Protein AF-A0A2T1CH38-F1 (afdb_monomer)

Sequence (175 aa):
LPRSLRPYRHGDPTRLIHWRTSARYGELRVRELEIAAGGQEIIIALDSAALWQAEEFERAVTVAASLYFYASKRLLNVKLWTAGTGLVSGNRVVLETLAAVNAGEEAIDSRSKLSIIWLTQNSASLSTLSQGSRWVLWPSATAKTDEKILVKHDLPGLEIRSDRPLELQLQASVS

Foldseek 3Di:
DPDFKDFDDPPDDPVQWPVVVCVVVVGTIGGDDPPVPPFQEEEAEEAQQADDDPVLSVVLLVVSLVVQVVCVVVVGNYWYAYQQPGTDDDNVVSVVCSVPGHHNDHGPDDDDLGAYAYEDQDPVCLVVHHPNHEYEYEDDPPPDPPPPDDPPSPHFYFYDDPVDDPVVRVPDDTD

Mean predicted aligned error: 11.53 Å

pLDDT: mean 84.92, std 15.41, range [39.62, 98.38]

Secondary structure (DSSP, 8-state):
--TTEEE--TT--GGGB-HHHHHHHTS-EEE-----TTPPPEEEEE-TTS---HHHHHHHHHHHHHHHHHHHHTT--EEEEETTTEEE-SHHHHHHHHHH--TT---SS---SS-EEEEES-GGGGGGPPTT-EEEE---TTS-TTS-S----SS-EEEPPTTS-HHHHHTSPP-

Nearest PDB structures (foldseek):
  8evv-assembly1_C  TM=5.674E-01  e=1.558E-01  Pseudomonas aeruginosa PAO1
  8evv-assembly2_B  TM=5.073E-01  e=1.285E-01  Pseudomonas aeruginosa PAO1
  8evv-assembly1_A  TM=4.666E-01  e=9.320E-02  Pseudomonas aeruginosa PAO1
  8evx-assembly1_B  TM=6.491E-01  e=4.351E-01  Pseudomonas aeruginosa PAO1
  6bxf-assembly1_A  TM=5.085E-01  e=3.365E-01  Homo sapiens

Solvent-accessible surface area (backbone atoms only — not comparable to full-atom values): 10510 Å² total; per-residue (Å²): 125,78,95,41,70,42,76,63,51,95,88,61,65,71,91,38,49,39,61,77,58,14,70,73,69,77,46,62,26,25,54,53,77,80,67,85,82,78,61,76,66,42,34,41,31,44,51,24,44,41,74,61,58,70,72,59,45,54,49,49,52,52,49,48,52,51,53,49,54,50,36,48,76,67,73,44,50,52,34,42,31,34,20,71,73,33,81,44,62,55,76,66,58,46,51,55,48,67,72,68,64,53,69,53,30,67,62,77,60,85,79,74,89,54,46,31,41,38,38,35,54,52,74,76,59,64,81,71,60,39,81,85,21,32,40,38,37,42,76,55,93,81,63,65,84,82,76,66,86,78,72,81,61,93,49,46,44,45,78,57,57,90,92,50,68,67,69,66,59,72,70,49,85,69,100

Structure (mmCIF, N/CA/C/O backbone):
data_AF-A0A2T1CH38-F1
#
_entry.id   AF-A0A2T1CH38-F1
#
loop_
_atom_site.group_PDB
_atom_site.id
_atom_site.type_symbol
_atom_site.label_atom_id
_atom_site.label_alt_id
_atom_site.label_comp_id
_atom_site.label_asym_id
_atom_site.label_entity_id
_atom_site.label_seq_id
_atom_site.pdbx_PDB_ins_code
_atom_site.Cartn_x
_atom_site.Cartn_y
_atom_site.Cartn_z
_atom_site.occupancy
_atom_site.B_iso_or_equiv
_atom_site.auth_seq_id
_atom_site.auth_comp_id
_atom_site.auth_asym_id
_atom_site.auth_atom_id
_atom_site.pdbx_PDB_model_num
ATOM 1 N N . LEU A 1 1 ? -18.760 14.293 28.886 1.00 50.62 1 LEU A N 1
ATOM 2 C CA . LEU A 1 1 ? -18.863 12.830 29.116 1.00 50.62 1 LEU A CA 1
ATOM 3 C C . LEU A 1 1 ? -17.680 12.160 28.421 1.00 50.62 1 LEU A C 1
ATOM 5 O O . LEU A 1 1 ? -17.328 12.651 27.354 1.00 50.62 1 LEU A O 1
ATOM 9 N N . PRO A 1 2 ? -17.038 11.120 28.991 1.00 52.25 2 PRO A N 1
ATOM 10 C CA . PRO A 1 2 ? -16.024 10.359 28.260 1.00 52.25 2 PRO A CA 1
ATOM 11 C C . PRO A 1 2 ? -16.659 9.801 26.979 1.00 52.25 2 PRO A C 1
ATOM 13 O O . PRO A 1 2 ? -17.812 9.371 26.996 1.00 52.25 2 PRO A O 1
ATOM 16 N N . ARG A 1 3 ? -15.931 9.913 25.870 1.00 64.81 3 ARG A N 1
ATOM 17 C CA . ARG A 1 3 ? -16.454 10.031 24.499 1.00 64.81 3 ARG A CA 1
ATOM 18 C C . ARG A 1 3 ? -17.063 8.748 23.892 1.00 64.81 3 ARG A C 1
ATOM 20 O O . ARG A 1 3 ? -17.411 8.772 22.723 1.00 64.81 3 ARG A O 1
ATOM 27 N N . SER A 1 4 ? -17.255 7.674 24.668 1.00 76.56 4 SER A N 1
ATOM 28 C CA . SER A 1 4 ? -17.697 6.362 24.154 1.00 76.56 4 SER A CA 1
ATOM 29 C C . SER A 1 4 ? -18.518 5.513 25.155 1.00 76.56 4 SER A C 1
ATOM 31 O O . SER A 1 4 ? -18.234 4.341 25.399 1.00 76.56 4 SER A O 1
ATOM 33 N N . LEU A 1 5 ? -19.544 6.083 25.801 1.00 88.50 5 LEU A N 1
ATOM 34 C CA . LEU A 1 5 ? -20.469 5.308 26.650 1.00 88.50 5 LEU A CA 1
ATOM 35 C C . LEU A 1 5 ? -21.833 5.146 25.980 1.00 88.50 5 LEU A C 1
ATOM 37 O O . LEU A 1 5 ? -22.522 6.139 25.746 1.00 88.50 5 LEU A O 1
ATOM 41 N N . ARG A 1 6 ? -22.268 3.898 25.779 1.00 90.50 6 ARG A N 1
ATOM 42 C CA . ARG A 1 6 ? -23.605 3.574 25.256 1.00 90.50 6 ARG A CA 1
ATOM 43 C C . ARG A 1 6 ? -24.445 2.765 26.254 1.00 90.50 6 ARG A C 1
ATOM 45 O O . ARG A 1 6 ? -23.873 2.162 27.168 1.00 90.50 6 ARG A O 1
ATOM 52 N N . PRO A 1 7 ? -25.785 2.741 26.121 1.00 92.75 7 PRO A N 1
ATOM 53 C CA . PRO A 1 7 ? -26.632 1.816 26.874 1.00 92.75 7 PRO A CA 1
ATOM 54 C C . PRO A 1 7 ? -26.214 0.357 26.653 1.00 92.75 7 PRO A C 1
ATOM 56 O O . PRO A 1 7 ? -25.856 -0.029 25.534 1.00 92.75 7 PRO A O 1
ATOM 59 N N . TYR A 1 8 ? -26.252 -0.432 27.725 1.00 93.31 8 TYR A N 1
ATOM 60 C CA . TYR A 1 8 ? -26.062 -1.880 27.689 1.00 93.31 8 TYR A CA 1
ATOM 61 C C . TYR A 1 8 ? -27.139 -2.542 26.826 1.00 93.31 8 TYR A C 1
ATOM 63 O O . TYR A 1 8 ? -28.319 -2.204 26.910 1.00 93.31 8 TYR A O 1
ATOM 71 N N . ARG A 1 9 ? -26.727 -3.514 26.019 1.00 93.88 9 ARG A N 1
ATOM 72 C CA . ARG A 1 9 ? -27.590 -4.415 25.259 1.00 93.88 9 ARG A CA 1
ATOM 73 C C . ARG A 1 9 ? -27.364 -5.832 25.760 1.00 93.88 9 ARG A C 1
ATOM 75 O O . ARG A 1 9 ? -26.256 -6.191 26.156 1.00 93.88 9 ARG A O 1
ATOM 82 N N . HIS A 1 10 ? -28.412 -6.644 25.727 1.00 89.38 10 HIS A N 1
ATOM 83 C CA . HIS A 1 10 ? -28.291 -8.050 26.088 1.00 89.38 10 HIS A CA 1
ATOM 84 C C . HIS A 1 10 ? -27.224 -8.728 25.208 1.00 89.38 10 HIS A C 1
ATOM 86 O O . HIS A 1 10 ? -27.265 -8.597 23.986 1.00 89.38 10 HIS A O 1
ATOM 92 N N . GLY A 1 11 ? -26.252 -9.394 25.836 1.00 90.81 11 GLY A N 1
ATOM 93 C CA . GLY A 1 11 ? -25.080 -9.974 25.163 1.00 90.81 11 GLY A CA 1
ATOM 94 C C . GLY A 1 11 ? -23.805 -9.125 25.235 1.00 90.81 11 GLY A C 1
ATOM 95 O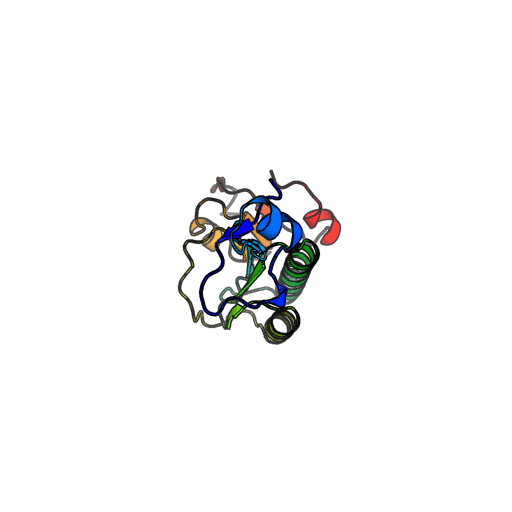 O . GLY A 1 11 ? -22.728 -9.625 24.912 1.00 90.81 11 GLY A O 1
ATOM 96 N N . ASP A 1 12 ? -23.880 -7.879 25.714 1.00 90.06 12 ASP A N 1
ATOM 97 C CA . ASP A 1 12 ? -22.677 -7.078 25.928 1.00 90.06 12 ASP A CA 1
ATOM 98 C C . ASP A 1 12 ? -21.793 -7.681 27.032 1.00 90.06 12 ASP A C 1
ATOM 100 O O . ASP A 1 12 ? -22.294 -8.107 28.082 1.00 90.06 12 ASP A O 1
ATOM 104 N N . PRO A 1 13 ? -20.461 -7.673 26.851 1.00 87.69 13 PRO A N 1
ATOM 105 C CA . PRO A 1 13 ? -19.544 -8.224 27.832 1.00 87.69 13 PRO A CA 1
ATOM 106 C C . PRO A 1 13 ? -19.548 -7.366 29.103 1.00 87.69 13 PRO A C 1
ATOM 108 O O . PRO A 1 13 ? -19.182 -6.188 29.092 1.00 87.69 13 PRO A O 1
ATOM 111 N N . THR A 1 14 ? -19.897 -7.981 30.232 1.00 91.25 14 THR A N 1
ATOM 112 C CA . THR A 1 14 ? -20.027 -7.309 31.538 1.00 91.25 14 THR A CA 1
ATOM 113 C C . THR A 1 14 ? -18.738 -6.625 31.999 1.00 91.25 14 THR A C 1
ATOM 115 O O . THR A 1 14 ? -18.794 -5.591 32.662 1.00 91.25 14 THR A O 1
ATOM 118 N N . ARG A 1 15 ? -17.567 -7.124 31.573 1.00 90.94 15 ARG A N 1
ATOM 119 C CA . ARG A 1 15 ? -16.252 -6.502 31.835 1.00 90.94 15 ARG A CA 1
ATOM 120 C C . ARG A 1 15 ? -16.114 -5.075 31.292 1.00 90.94 15 ARG A C 1
ATOM 122 O O . ARG A 1 15 ? -15.237 -4.342 31.732 1.00 90.94 15 ARG A O 1
ATOM 129 N N . LEU A 1 16 ? -16.938 -4.695 30.314 1.00 90.94 16 LEU A N 1
ATOM 130 C CA . LEU A 1 16 ? -16.928 -3.360 29.716 1.00 90.94 16 LEU A CA 1
ATOM 131 C C . LEU A 1 16 ? -17.928 -2.403 30.390 1.00 90.94 16 LEU A C 1
ATOM 133 O O . LEU A 1 16 ? -18.004 -1.237 30.000 1.00 90.94 16 LEU A O 1
ATOM 137 N N . ILE A 1 17 ? -18.679 -2.845 31.407 1.00 93.25 17 ILE A N 1
ATOM 138 C CA . ILE A 1 17 ? -19.622 -1.990 32.137 1.00 93.25 17 ILE A CA 1
ATOM 139 C C . ILE A 1 17 ? -18.861 -0.914 32.919 1.00 93.25 17 ILE A C 1
ATOM 141 O O . ILE A 1 17 ? -17.980 -1.184 33.736 1.00 93.25 17 ILE A O 1
ATOM 145 N N . HIS A 1 18 ? -19.239 0.345 32.703 1.00 92.50 18 HIS A N 1
ATOM 146 C CA . HIS A 1 18 ? -18.720 1.477 33.456 1.00 92.50 18 HIS A CA 1
ATOM 147 C C . HIS A 1 18 ? -19.557 1.697 34.724 1.00 92.50 18 HIS A C 1
ATOM 149 O O . HIS A 1 18 ? -20.491 2.508 34.737 1.00 92.50 18 HIS A O 1
ATOM 155 N N . TRP A 1 19 ? -19.206 1.005 35.812 1.00 94.12 19 TRP A N 1
ATOM 156 C CA . TRP A 1 19 ? -19.983 0.992 37.062 1.00 94.12 19 TRP A CA 1
ATOM 157 C C . TRP A 1 19 ? -20.305 2.381 37.615 1.00 94.12 19 TRP A C 1
ATOM 159 O O . TRP A 1 19 ? -21.461 2.673 37.898 1.00 94.12 19 TRP A O 1
ATOM 169 N N . ARG A 1 20 ? -19.324 3.292 37.666 1.00 91.56 20 ARG A N 1
ATOM 170 C CA . ARG A 1 20 ? -19.531 4.659 38.186 1.00 91.56 20 ARG A CA 1
ATOM 171 C C . ARG A 1 20 ? -20.574 5.460 37.399 1.00 91.56 20 ARG A C 1
ATOM 173 O O . ARG A 1 20 ? -21.303 6.255 37.978 1.00 91.56 20 ARG A O 1
ATOM 180 N N . THR A 1 21 ? -20.639 5.263 36.083 1.00 90.19 21 THR A N 1
ATOM 181 C CA . THR A 1 21 ? -21.606 5.981 35.235 1.00 90.19 21 THR A CA 1
ATOM 182 C C . THR A 1 21 ? -22.965 5.310 35.330 1.00 90.19 21 THR A C 1
ATOM 184 O O . THR A 1 21 ? -23.973 5.996 35.437 1.00 90.19 21 THR A O 1
ATOM 187 N N . SER A 1 22 ? -22.976 3.978 35.373 1.00 93.69 22 SER A N 1
ATOM 188 C CA . SER A 1 22 ? -24.204 3.204 35.526 1.00 93.69 22 SER A CA 1
ATOM 189 C C . SER A 1 22 ? -24.918 3.532 36.838 1.00 93.69 22 SER A C 1
ATOM 191 O O . SER A 1 22 ? -26.112 3.802 36.836 1.00 93.6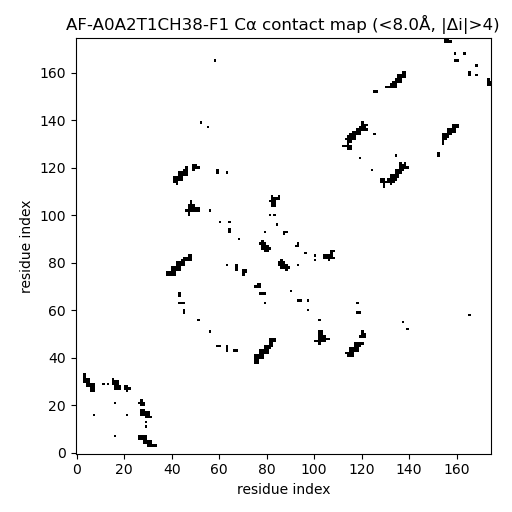9 22 SER A O 1
ATOM 193 N N . ALA A 1 23 ? -24.169 3.643 37.939 1.00 93.62 23 ALA A N 1
ATOM 194 C CA . ALA A 1 23 ? -24.702 4.058 39.235 1.00 93.62 23 ALA A CA 1
ATOM 195 C C . ALA A 1 23 ? -25.277 5.485 39.217 1.00 93.62 23 ALA A C 1
ATOM 197 O O . ALA A 1 23 ? -26.277 5.753 39.870 1.00 93.62 23 ALA A O 1
ATOM 198 N N . ARG A 1 24 ? -24.667 6.404 38.455 1.00 89.94 24 ARG A N 1
ATOM 199 C CA . ARG A 1 24 ? -25.128 7.798 38.366 1.00 89.94 24 ARG A CA 1
ATOM 200 C C . ARG A 1 24 ? -26.439 7.945 37.594 1.00 89.94 24 ARG A C 1
ATOM 202 O O . ARG A 1 24 ? -27.232 8.811 37.936 1.00 89.94 24 ARG A O 1
ATOM 209 N N . TYR A 1 25 ? -26.622 7.159 36.535 1.00 87.31 25 TYR A N 1
ATOM 210 C CA . TYR A 1 25 ? -27.768 7.284 35.627 1.00 87.31 25 TYR A CA 1
ATOM 211 C C . TYR A 1 25 ? -28.845 6.212 35.841 1.00 87.31 25 TYR A C 1
ATOM 213 O O . TYR A 1 25 ? -29.875 6.274 35.185 1.00 87.31 25 TYR A O 1
ATOM 221 N N . GLY A 1 26 ? -28.623 5.241 36.732 1.00 93.25 26 GLY A N 1
ATOM 222 C CA . GLY A 1 26 ? -29.588 4.175 37.032 1.00 93.25 26 GLY A CA 1
ATOM 223 C C . GLY A 1 26 ? -29.715 3.099 35.947 1.00 93.25 26 GLY A C 1
ATOM 224 O O . GLY A 1 26 ? -30.551 2.212 36.060 1.00 93.25 26 GLY A O 1
ATOM 225 N N . GLU A 1 27 ? -28.876 3.141 34.914 1.00 93.56 27 GLU A N 1
ATOM 226 C CA . GLU A 1 27 ? -28.909 2.222 33.774 1.00 93.56 27 GLU A CA 1
ATOM 227 C C . GLU A 1 27 ? -27.503 1.712 33.468 1.00 93.56 27 GLU A C 1
ATOM 229 O O . GLU A 1 27 ? -26.540 2.480 33.523 1.00 93.56 27 GLU A O 1
ATOM 234 N N . LEU A 1 28 ? -27.364 0.439 33.085 1.00 93.94 28 LEU A N 1
ATOM 235 C CA . LEU A 1 28 ? -26.068 -0.110 32.688 1.00 93.94 28 LEU A CA 1
ATOM 236 C C . LEU A 1 28 ? -25.534 0.611 31.442 1.00 93.94 28 LEU A C 1
ATOM 238 O O . LEU A 1 28 ? -26.171 0.650 30.388 1.00 93.94 28 LEU A O 1
ATOM 242 N N . ARG A 1 29 ? -24.329 1.169 31.567 1.00 93.06 29 ARG A N 1
ATOM 243 C CA . ARG A 1 29 ? -23.600 1.835 30.485 1.00 93.06 29 ARG A CA 1
ATOM 244 C C . ARG A 1 29 ? -22.311 1.078 30.208 1.00 93.06 29 ARG A C 1
ATOM 246 O O . ARG A 1 29 ? -21.532 0.816 31.125 1.00 93.06 29 ARG A O 1
ATOM 253 N N . VAL A 1 30 ? -22.077 0.752 28.945 1.00 92.56 30 VAL A N 1
ATOM 254 C CA . VAL A 1 30 ? -20.924 -0.028 28.485 1.00 92.56 30 VAL A CA 1
ATOM 255 C C . VAL A 1 30 ? -19.939 0.903 27.786 1.00 92.56 30 VAL A C 1
ATOM 257 O O . VAL A 1 30 ? -20.350 1.788 27.033 1.00 92.56 30 VAL A O 1
ATOM 260 N N . ARG A 1 31 ? -18.641 0.719 28.058 1.00 88.38 31 ARG A N 1
ATOM 261 C CA . ARG A 1 31 ? -17.556 1.337 27.291 1.00 88.38 31 ARG A CA 1
ATOM 262 C C . ARG A 1 31 ? -17.551 0.723 25.905 1.00 88.38 31 ARG A C 1
ATOM 264 O O . ARG A 1 31 ? -17.255 -0.461 25.751 1.00 88.38 31 ARG A O 1
ATOM 271 N N . GLU A 1 32 ? -17.871 1.530 24.912 1.00 79.12 32 GLU A N 1
ATOM 272 C CA . GLU A 1 32 ? -17.623 1.166 23.533 1.00 79.12 32 GLU A CA 1
ATOM 273 C C . GLU A 1 32 ? -16.117 1.288 23.311 1.00 79.12 32 GLU A C 1
ATOM 275 O O . GLU A 1 32 ? -15.519 2.347 23.532 1.00 79.12 32 GLU A O 1
ATOM 280 N N . LEU A 1 33 ? -15.486 0.160 22.977 1.00 67.81 33 LEU A N 1
ATOM 281 C CA . LEU A 1 33 ? -14.144 0.202 22.422 1.00 67.81 33 LEU A CA 1
ATOM 282 C C . LEU A 1 33 ? -14.274 0.992 21.126 1.00 67.81 33 LEU A C 1
ATOM 284 O O . LEU A 1 33 ? -15.040 0.592 20.250 1.00 67.81 33 LEU A O 1
ATOM 288 N N . GLU A 1 34 ? -13.561 2.110 21.023 1.00 55.25 34 GLU A N 1
ATOM 289 C CA . GLU A 1 34 ? -13.337 2.744 19.733 1.00 55.25 34 GLU A CA 1
ATOM 290 C C . GLU A 1 34 ? -12.573 1.720 18.885 1.00 55.25 34 GLU A C 1
ATOM 292 O O . GLU A 1 34 ? -11.349 1.620 18.927 1.00 55.25 34 GLU A O 1
ATOM 297 N N . ILE A 1 35 ? -13.304 0.894 18.134 1.00 50.81 35 ILE A N 1
ATOM 298 C CA . ILE A 1 35 ? -12.782 0.410 16.864 1.00 50.81 35 ILE A CA 1
ATOM 299 C C . ILE A 1 35 ? -12.460 1.706 16.136 1.00 50.81 35 ILE A C 1
ATOM 301 O O . ILE A 1 35 ? -13.331 2.574 16.085 1.00 50.81 35 ILE A O 1
ATOM 305 N N . ALA A 1 36 ? -11.223 1.886 15.677 1.00 50.44 36 ALA A N 1
ATOM 306 C CA . ALA A 1 36 ? -10.804 3.065 14.929 1.00 50.44 36 ALA A CA 1
ATOM 307 C C . ALA A 1 36 ? -11.596 3.156 13.608 1.00 50.44 36 ALA A C 1
ATOM 309 O O . ALA A 1 36 ? -11.093 2.887 12.524 1.00 50.44 36 ALA A O 1
ATOM 310 N N . ALA A 1 37 ? -12.880 3.480 13.702 1.00 45.12 37 ALA A N 1
ATOM 311 C CA . ALA A 1 37 ? -13.781 3.746 12.612 1.00 45.12 37 ALA A CA 1
ATOM 312 C C . ALA A 1 37 ? -13.609 5.231 12.306 1.00 45.12 37 ALA A C 1
ATOM 314 O O . ALA A 1 37 ? -14.208 6.082 12.960 1.00 45.12 37 ALA A O 1
ATOM 315 N N . GLY A 1 38 ? -12.720 5.541 11.360 1.00 43.62 38 GLY A N 1
ATOM 316 C CA . GLY A 1 38 ? -12.587 6.908 10.850 1.00 43.62 38 GLY A CA 1
ATOM 317 C C . GLY A 1 38 ? -11.203 7.335 10.371 1.00 43.62 38 GLY A C 1
ATOM 318 O O . GLY A 1 38 ? -11.056 8.482 9.965 1.00 43.62 38 GLY A O 1
ATOM 319 N N . GLY A 1 39 ? -10.188 6.469 10.401 1.00 56.38 39 GLY A N 1
ATOM 320 C CA . GLY A 1 39 ? -8.924 6.761 9.723 1.00 56.38 39 GLY A CA 1
ATOM 321 C C . GLY A 1 39 ? -9.089 6.593 8.215 1.00 56.38 39 GLY A C 1
ATOM 322 O O . GLY A 1 39 ? -9.578 5.552 7.778 1.00 56.38 39 GLY A O 1
ATOM 323 N N . GLN A 1 40 ? -8.690 7.595 7.429 1.00 70.31 40 GLN A N 1
ATOM 324 C CA . GLN A 1 40 ? -8.524 7.450 5.983 1.00 70.31 40 GLN A CA 1
ATOM 325 C C . GLN A 1 40 ? -7.686 6.193 5.714 1.00 70.31 40 GLN A C 1
ATOM 327 O O . GLN A 1 40 ? -6.580 6.061 6.240 1.00 70.31 40 GLN A O 1
ATOM 332 N N . GLU A 1 41 ? -8.250 5.242 4.971 1.00 86.31 41 GLU A N 1
ATOM 333 C CA . GLU A 1 41 ? -7.543 4.025 4.585 1.00 86.31 41 GLU A CA 1
ATOM 334 C C . GLU A 1 41 ? -6.379 4.407 3.667 1.00 86.31 41 GLU A C 1
ATOM 336 O O . GLU A 1 41 ? -6.564 5.122 2.682 1.00 86.31 41 GLU A O 1
ATOM 341 N N . ILE A 1 42 ? -5.172 3.966 4.019 1.00 91.81 42 ILE A N 1
ATOM 342 C CA . ILE A 1 42 ? -3.971 4.173 3.215 1.00 91.81 42 ILE A CA 1
ATOM 343 C C . ILE A 1 42 ? -3.682 2.872 2.488 1.00 91.81 42 ILE A C 1
ATOM 345 O O . ILE A 1 42 ? -3.391 1.852 3.109 1.00 91.81 42 ILE A O 1
ATOM 349 N N . ILE A 1 43 ? -3.721 2.912 1.166 1.00 94.75 43 ILE A N 1
ATOM 350 C CA . ILE A 1 43 ? -3.337 1.773 0.340 1.00 94.75 43 ILE A CA 1
ATOM 351 C C . ILE A 1 43 ? -1.993 2.100 -0.287 1.00 94.75 43 ILE A C 1
ATOM 353 O O . ILE A 1 43 ? -1.881 3.043 -1.068 1.00 94.75 43 ILE A O 1
ATOM 357 N N . ILE A 1 44 ? -0.975 1.326 0.071 1.00 96.69 44 ILE A N 1
ATOM 358 C CA . ILE A 1 44 ? 0.300 1.309 -0.641 1.00 96.69 44 ILE A CA 1
ATOM 359 C C . ILE A 1 44 ? 0.149 0.291 -1.760 1.00 96.69 44 ILE A C 1
ATOM 361 O O . ILE A 1 44 ? -0.154 -0.866 -1.489 1.00 96.69 44 ILE A O 1
ATOM 365 N N . ALA A 1 45 ? 0.308 0.708 -3.005 1.00 95.81 45 ALA A N 1
ATOM 366 C CA . ALA A 1 45 ? 0.065 -0.145 -4.155 1.00 95.81 45 ALA A CA 1
ATOM 367 C C . ALA A 1 45 ? 1.331 -0.221 -5.008 1.00 95.81 45 ALA A C 1
ATOM 369 O O . ALA A 1 45 ? 1.792 0.793 -5.528 1.00 95.81 45 ALA A O 1
ATOM 370 N N . LEU A 1 46 ? 1.901 -1.422 -5.107 1.00 97.25 46 LEU A N 1
ATOM 371 C CA . LEU A 1 46 ? 3.050 -1.718 -5.955 1.00 97.25 46 LEU A CA 1
ATOM 372 C C . LEU A 1 46 ? 2.543 -2.215 -7.309 1.00 97.25 46 LEU A C 1
ATOM 374 O O . LEU A 1 46 ? 1.803 -3.197 -7.369 1.00 97.25 46 LEU A O 1
ATOM 378 N N . ASP A 1 47 ? 2.947 -1.547 -8.386 1.00 95.38 47 ASP A N 1
ATOM 379 C CA . ASP A 1 47 ? 2.584 -1.892 -9.762 1.00 95.38 47 ASP A CA 1
ATOM 380 C C . ASP A 1 47 ? 3.323 -3.146 -10.253 1.00 95.38 47 ASP A C 1
ATOM 382 O O . ASP A 1 47 ? 4.133 -3.089 -11.175 1.00 95.38 47 ASP A O 1
ATOM 386 N N . SER A 1 48 ? 3.084 -4.297 -9.623 1.00 96.00 48 SER A N 1
ATOM 387 C CA . SER A 1 48 ? 3.748 -5.553 -9.989 1.00 96.00 48 SER A CA 1
ATOM 388 C C . SER A 1 48 ? 3.293 -6.113 -11.341 1.00 96.00 48 SER A C 1
ATOM 390 O O . SER A 1 48 ? 3.983 -6.961 -11.892 1.00 96.00 48 SER A O 1
ATOM 392 N N . ALA A 1 49 ? 2.197 -5.613 -11.925 1.00 94.19 49 ALA A N 1
ATOM 393 C CA . ALA A 1 49 ? 1.769 -5.981 -13.279 1.00 94.19 49 ALA A CA 1
ATOM 394 C C . ALA A 1 49 ? 2.625 -5.341 -14.381 1.00 94.19 49 ALA A C 1
ATOM 396 O O . ALA A 1 49 ? 2.693 -5.858 -15.499 1.00 94.19 49 ALA A O 1
ATOM 397 N N . ALA A 1 50 ? 3.258 -4.200 -14.101 1.00 92.44 50 ALA A N 1
ATOM 398 C CA . ALA A 1 50 ? 4.161 -3.570 -15.049 1.00 92.44 50 ALA A CA 1
ATOM 399 C C . ALA A 1 50 ? 5.465 -4.364 -15.199 1.00 92.44 50 ALA A C 1
ATOM 401 O O . ALA A 1 50 ? 5.863 -5.146 -14.336 1.00 92.44 50 ALA A O 1
ATOM 402 N N . LEU A 1 51 ? 6.161 -4.118 -16.308 1.00 92.19 51 LEU A N 1
ATOM 403 C CA . LEU A 1 51 ? 7.546 -4.540 -16.462 1.00 92.19 51 LEU A CA 1
ATOM 404 C C . LEU A 1 51 ? 8.452 -3.577 -15.702 1.00 92.19 51 LEU A C 1
ATOM 406 O O . LEU A 1 51 ? 8.274 -2.361 -15.792 1.00 92.19 51 LEU A O 1
ATOM 410 N N . TRP A 1 52 ? 9.445 -4.138 -15.013 1.00 94.19 52 TRP A N 1
ATOM 411 C CA . TRP A 1 52 ? 10.415 -3.368 -14.252 1.00 94.19 52 TRP A CA 1
ATOM 412 C C . TRP A 1 52 ? 11.855 -3.713 -14.618 1.00 94.19 52 TRP A C 1
ATOM 414 O O . TRP A 1 52 ? 12.180 -4.847 -14.969 1.00 94.19 52 TRP A O 1
ATOM 424 N N . GLN A 1 53 ? 12.742 -2.738 -14.457 1.00 94.38 53 GLN A N 1
ATOM 425 C CA . GLN A 1 53 ? 14.158 -2.995 -14.245 1.00 94.38 53 GLN A CA 1
ATOM 426 C C . GLN A 1 53 ? 14.332 -3.629 -12.862 1.00 94.38 53 GLN A C 1
ATOM 428 O O . GLN A 1 53 ? 13.826 -3.094 -11.878 1.00 94.38 53 GLN A O 1
ATOM 433 N N . ALA A 1 54 ? 15.055 -4.748 -12.787 1.00 93.12 54 ALA A N 1
ATOM 434 C CA . ALA A 1 54 ? 15.158 -5.551 -11.566 1.00 93.12 54 ALA A CA 1
ATOM 435 C C . ALA A 1 54 ? 15.622 -4.735 -10.345 1.00 93.12 54 ALA A C 1
ATOM 437 O O . ALA A 1 54 ? 15.004 -4.798 -9.288 1.00 93.12 54 ALA A O 1
ATOM 438 N N . GLU A 1 55 ? 16.655 -3.905 -10.504 1.00 92.44 55 GLU A N 1
ATOM 439 C CA . GLU A 1 55 ? 17.179 -3.069 -9.414 1.00 92.44 55 GLU A CA 1
ATOM 440 C C . GLU A 1 55 ? 16.157 -2.034 -8.921 1.00 92.44 55 GLU A C 1
ATOM 442 O O . GLU A 1 55 ? 16.035 -1.794 -7.719 1.00 92.44 55 GLU A O 1
ATOM 447 N N . GLU A 1 56 ? 15.384 -1.439 -9.832 1.00 94.06 56 GLU A N 1
ATOM 448 C CA . GLU A 1 56 ? 14.362 -0.454 -9.468 1.00 94.06 56 GLU A CA 1
ATOM 449 C C . GLU A 1 56 ? 13.118 -1.114 -8.863 1.00 94.06 56 GLU A C 1
ATOM 451 O O . GLU A 1 56 ? 12.492 -0.533 -7.975 1.00 94.06 56 GLU A O 1
ATOM 456 N N . PHE A 1 57 ? 12.801 -2.350 -9.263 1.00 96.12 57 PHE A N 1
ATOM 457 C CA . PHE A 1 57 ? 11.748 -3.143 -8.632 1.00 96.12 57 PHE A CA 1
ATOM 458 C C . PHE A 1 57 ? 12.063 -3.426 -7.161 1.00 96.12 57 PHE A C 1
ATOM 460 O O . PHE A 1 57 ? 11.239 -3.146 -6.295 1.00 96.12 57 PHE A O 1
ATOM 467 N N . GLU A 1 58 ? 13.278 -3.887 -6.854 1.00 95.88 58 GLU A N 1
ATOM 468 C CA . GLU A 1 58 ? 13.715 -4.141 -5.472 1.00 95.88 58 GLU A CA 1
ATOM 469 C C . GLU A 1 58 ? 13.671 -2.872 -4.608 1.00 95.88 58 GLU A C 1
ATOM 471 O O . GLU A 1 58 ? 13.253 -2.885 -3.441 1.00 95.88 58 GLU A O 1
ATOM 476 N N . ARG A 1 59 ? 14.041 -1.725 -5.193 1.00 95.38 59 ARG A N 1
ATOM 477 C CA . ARG A 1 59 ? 13.894 -0.423 -4.530 1.00 95.38 59 ARG A CA 1
ATOM 478 C C . ARG A 1 59 ? 12.425 -0.101 -4.273 1.00 95.38 59 ARG A C 1
ATOM 480 O O . ARG A 1 59 ? 12.098 0.295 -3.155 1.00 95.38 59 ARG A O 1
ATOM 487 N N . ALA A 1 60 ? 11.536 -0.306 -5.241 1.00 97.19 60 ALA A N 1
ATOM 488 C CA . ALA A 1 60 ? 10.101 -0.084 -5.072 1.00 97.19 60 ALA A CA 1
ATOM 489 C C . ALA A 1 60 ? 9.478 -1.010 -4.011 1.00 97.19 60 ALA A C 1
ATOM 491 O O . ALA A 1 60 ? 8.710 -0.533 -3.174 1.00 97.19 60 ALA A O 1
ATOM 492 N N . VAL A 1 61 ? 9.868 -2.289 -3.963 1.00 97.94 61 VAL A N 1
ATOM 493 C CA . VAL A 1 61 ? 9.492 -3.246 -2.903 1.00 97.94 61 VAL A CA 1
ATOM 494 C C . VAL A 1 61 ? 9.956 -2.744 -1.531 1.00 97.94 61 VAL A C 1
ATOM 496 O O . VAL A 1 61 ? 9.178 -2.718 -0.571 1.00 97.9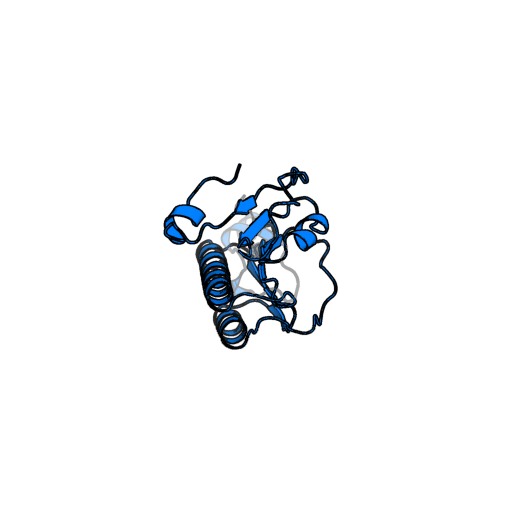4 61 VAL A O 1
ATOM 499 N N . THR A 1 62 ? 11.193 -2.249 -1.442 1.00 96.75 62 THR A N 1
ATOM 500 C CA . THR A 1 62 ? 11.748 -1.655 -0.216 1.00 96.75 62 THR A CA 1
ATOM 501 C C . THR A 1 62 ? 10.963 -0.413 0.222 1.00 96.75 62 THR A C 1
ATOM 503 O O . THR A 1 62 ? 10.666 -0.254 1.413 1.00 96.75 62 THR A O 1
ATOM 506 N N . VAL A 1 63 ? 10.564 0.454 -0.717 1.00 97.44 63 VAL A N 1
ATOM 507 C CA . VAL A 1 63 ? 9.699 1.612 -0.432 1.00 97.44 63 VAL A CA 1
ATOM 508 C C . VAL A 1 63 ? 8.324 1.159 0.048 1.00 97.44 63 VAL A C 1
ATOM 510 O O . VAL A 1 63 ? 7.842 1.676 1.057 1.00 97.44 63 VAL A O 1
ATOM 513 N N . ALA A 1 64 ? 7.713 0.172 -0.611 1.00 98.12 64 ALA A N 1
ATOM 514 C CA . ALA A 1 64 ? 6.404 -0.360 -0.244 1.00 98.12 64 ALA A CA 1
ATOM 515 C C . ALA A 1 64 ? 6.394 -0.868 1.204 1.00 98.12 64 ALA A C 1
ATOM 517 O O . ALA A 1 64 ? 5.550 -0.455 2.006 1.00 98.12 64 ALA A O 1
ATOM 518 N N . ALA A 1 65 ? 7.387 -1.692 1.561 1.00 97.88 65 ALA A N 1
ATOM 519 C CA . ALA A 1 65 ? 7.595 -2.165 2.925 1.00 97.88 65 ALA A CA 1
ATOM 520 C C . ALA A 1 65 ? 7.761 -0.993 3.900 1.00 97.88 65 ALA A C 1
ATOM 522 O O . ALA A 1 65 ? 7.059 -0.906 4.910 1.00 97.88 65 ALA A O 1
ATOM 523 N N . SER A 1 66 ? 8.667 -0.064 3.590 1.00 96.94 66 SER A N 1
ATOM 524 C CA . SER A 1 66 ? 8.991 1.067 4.465 1.00 96.94 66 SER A CA 1
ATOM 525 C C . SER A 1 66 ? 7.766 1.932 4.762 1.00 96.94 66 SER A C 1
ATOM 527 O O . SER A 1 66 ? 7.500 2.244 5.925 1.00 96.94 66 SER A O 1
ATOM 529 N N . LEU A 1 67 ? 6.983 2.269 3.733 1.00 96.25 67 LEU A N 1
ATOM 530 C CA . LEU A 1 67 ? 5.757 3.055 3.869 1.00 96.25 67 LEU A CA 1
ATOM 531 C C . LEU A 1 67 ? 4.693 2.303 4.675 1.00 96.25 67 LEU A C 1
ATOM 533 O O . LEU A 1 67 ? 4.113 2.874 5.603 1.00 96.25 67 LEU A O 1
ATOM 537 N N . TYR A 1 68 ? 4.474 1.020 4.371 1.00 97.69 68 TYR A N 1
ATOM 538 C CA . TYR A 1 68 ? 3.510 0.189 5.087 1.00 97.69 68 TYR A CA 1
ATOM 539 C C . TYR A 1 68 ? 3.844 0.109 6.583 1.00 97.69 68 TYR A C 1
ATOM 541 O O . TYR A 1 68 ? 3.002 0.395 7.437 1.00 97.69 68 TYR A O 1
ATOM 549 N N . PHE A 1 69 ? 5.091 -0.222 6.925 1.00 96.81 69 PHE A N 1
ATOM 550 C CA . PHE A 1 69 ? 5.513 -0.357 8.318 1.00 96.81 69 PHE A CA 1
ATOM 551 C C . PHE A 1 69 ? 5.563 0.979 9.054 1.00 96.81 69 PHE A C 1
ATOM 553 O O . PHE A 1 69 ? 5.289 1.018 10.255 1.00 96.81 69 PHE A O 1
ATOM 560 N N . TYR A 1 70 ? 5.868 2.078 8.363 1.00 95.19 70 TYR A N 1
ATOM 561 C CA . TYR A 1 70 ? 5.740 3.413 8.936 1.00 95.19 70 TYR A CA 1
ATOM 562 C C . TYR A 1 70 ? 4.284 3.714 9.315 1.00 95.19 70 TYR A C 1
ATOM 564 O O . TYR A 1 70 ? 4.011 4.064 10.465 1.00 95.19 70 TYR A O 1
ATOM 572 N N . ALA A 1 71 ? 3.342 3.524 8.387 1.00 93.44 71 ALA A N 1
ATOM 573 C CA . ALA A 1 71 ? 1.921 3.769 8.626 1.00 93.44 71 ALA A CA 1
ATOM 574 C C . ALA A 1 71 ? 1.351 2.847 9.720 1.00 93.44 71 ALA A C 1
ATOM 576 O O . ALA A 1 71 ? 0.658 3.313 10.626 1.00 93.44 71 ALA A O 1
ATOM 577 N N . SER A 1 72 ? 1.730 1.567 9.703 1.00 93.38 72 SER A N 1
ATOM 578 C CA . SER A 1 72 ? 1.359 0.585 10.727 1.00 93.38 72 SER A CA 1
ATOM 579 C C . SER A 1 72 ? 1.854 0.994 12.122 1.00 93.38 72 SER A C 1
ATOM 581 O O . SER A 1 72 ? 1.073 1.016 13.074 1.00 93.38 72 SER A O 1
ATOM 583 N N . LYS A 1 73 ? 3.120 1.425 12.255 1.00 93.31 73 LYS A N 1
ATOM 584 C CA . LYS A 1 73 ? 3.680 1.942 13.523 1.00 93.31 73 LYS A CA 1
ATOM 585 C C . LYS A 1 73 ? 2.971 3.205 14.019 1.00 93.31 73 LYS A C 1
ATOM 587 O O . LYS A 1 73 ? 2.951 3.461 15.220 1.00 93.31 73 LYS A O 1
ATOM 592 N N . ARG A 1 74 ? 2.397 3.995 13.109 1.00 92.06 74 ARG A N 1
ATOM 593 C CA . ARG A 1 74 ? 1.585 5.182 13.415 1.00 92.06 74 ARG A CA 1
ATOM 594 C C . ARG A 1 74 ? 0.121 4.852 13.729 1.00 92.06 74 ARG A C 1
ATOM 596 O O . ARG A 1 74 ? -0.651 5.781 13.941 1.00 92.06 74 ARG A O 1
ATOM 603 N N . LEU A 1 75 ? -0.246 3.568 13.789 1.00 88.62 75 LEU A N 1
ATOM 604 C CA . LEU A 1 75 ? -1.615 3.089 14.014 1.00 88.62 75 LEU A CA 1
ATOM 605 C C . LEU A 1 75 ? -2.610 3.583 12.946 1.00 88.62 75 LEU A C 1
ATOM 607 O O . LEU A 1 75 ? -3.799 3.737 13.220 1.00 88.62 75 LEU A O 1
ATOM 611 N N . LEU A 1 76 ? -2.125 3.838 11.726 1.00 90.12 76 LEU A N 1
ATOM 612 C CA . LEU A 1 76 ? -2.969 4.168 10.578 1.00 90.12 76 LEU A CA 1
ATOM 613 C C . LEU A 1 76 ? -3.534 2.879 9.966 1.00 90.12 76 LEU A C 1
ATOM 615 O O . LEU A 1 76 ? -2.872 1.839 9.966 1.00 90.12 76 LEU A O 1
ATOM 619 N N . ASN A 1 77 ? -4.750 2.949 9.421 1.00 90.06 77 ASN A N 1
ATOM 620 C CA . ASN A 1 77 ? -5.358 1.828 8.707 1.00 90.06 77 ASN A CA 1
ATOM 621 C C . ASN A 1 77 ? -4.686 1.677 7.335 1.00 90.06 77 ASN A C 1
ATOM 623 O O . ASN A 1 77 ? -5.050 2.381 6.394 1.00 90.06 77 ASN A O 1
ATOM 627 N N . VAL A 1 78 ? -3.673 0.811 7.249 1.00 94.31 78 VAL A N 1
ATOM 628 C CA . VAL A 1 78 ? -2.853 0.619 6.049 1.00 94.31 78 VAL A CA 1
ATOM 629 C C . VAL A 1 78 ? -3.024 -0.776 5.449 1.00 94.31 78 VAL A C 1
ATOM 631 O O . VAL A 1 78 ? -3.076 -1.777 6.168 1.00 94.31 78 VAL A O 1
ATOM 634 N N . LYS A 1 79 ? -3.075 -0.839 4.118 1.00 95.69 79 LYS A N 1
ATOM 635 C CA . LYS A 1 79 ? -3.074 -2.071 3.322 1.00 95.69 79 LYS A CA 1
ATOM 636 C C . LYS A 1 79 ? -2.007 -2.003 2.235 1.00 95.69 79 LYS A C 1
ATOM 638 O O . LYS A 1 79 ? -1.622 -0.914 1.809 1.00 95.69 79 LYS A O 1
ATOM 643 N N . LEU A 1 80 ? -1.548 -3.168 1.796 1.00 96.50 80 LEU A N 1
ATOM 644 C CA . LEU A 1 80 ? -0.704 -3.324 0.616 1.00 96.50 80 LEU A CA 1
ATOM 645 C C . LEU A 1 80 ? -1.555 -3.890 -0.523 1.00 96.50 80 LEU A C 1
ATOM 647 O O . LEU A 1 80 ? -2.376 -4.771 -0.286 1.00 96.50 80 LEU A O 1
ATOM 651 N N . TRP A 1 81 ? -1.343 -3.409 -1.741 1.00 95.69 81 TRP A N 1
ATOM 652 C CA . TRP A 1 81 ? -1.866 -4.012 -2.960 1.00 95.69 81 TRP A CA 1
ATOM 653 C C . TRP A 1 81 ? -0.717 -4.383 -3.899 1.00 95.69 81 TRP A C 1
ATOM 655 O O . TRP A 1 81 ? 0.209 -3.590 -4.085 1.00 95.69 81 TRP A O 1
ATOM 665 N N . THR A 1 82 ? -0.812 -5.561 -4.508 1.00 95.44 82 THR A N 1
ATOM 666 C CA . THR A 1 82 ? -0.026 -5.975 -5.679 1.00 95.44 82 THR A CA 1
ATOM 667 C C . THR A 1 82 ? -0.972 -6.609 -6.700 1.00 95.44 82 THR A C 1
ATOM 669 O O . THR A 1 82 ? -2.095 -6.999 -6.360 1.00 95.44 82 THR A O 1
ATOM 672 N N . ALA A 1 83 ? -0.532 -6.730 -7.949 1.00 93.12 83 ALA A N 1
ATOM 673 C CA . ALA A 1 83 ? -1.333 -7.315 -9.016 1.00 93.12 83 ALA A CA 1
ATOM 674 C C . ALA A 1 83 ? -1.669 -8.792 -8.753 1.00 93.12 83 ALA A C 1
ATOM 676 O O . ALA A 1 83 ? -2.831 -9.180 -8.890 1.00 93.12 83 ALA A O 1
ATOM 677 N N . GLY A 1 84 ? -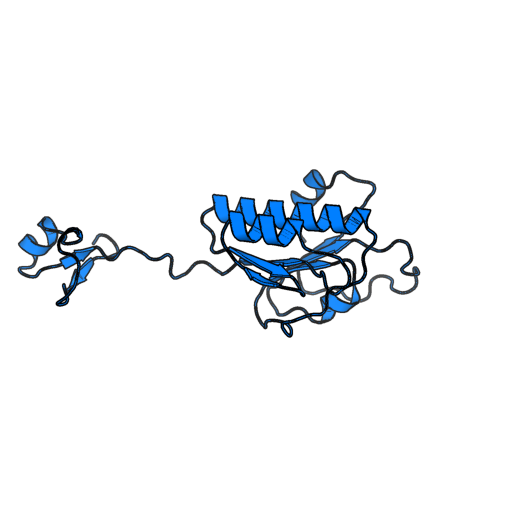0.683 -9.587 -8.324 1.00 91.81 84 GLY A N 1
ATOM 678 C CA . GLY A 1 84 ? -0.822 -11.027 -8.117 1.00 91.81 84 GLY A CA 1
ATOM 679 C C . GLY A 1 84 ? -1.479 -11.448 -6.800 1.00 91.81 84 GLY A C 1
ATOM 680 O O . GLY A 1 84 ? -1.839 -12.612 -6.662 1.00 91.81 84 GLY A O 1
ATOM 681 N N . THR A 1 85 ? -1.654 -10.555 -5.817 1.00 92.00 85 THR A N 1
ATOM 682 C CA . THR A 1 85 ? -2.300 -10.920 -4.535 1.00 92.00 85 THR A CA 1
ATOM 683 C C . THR A 1 85 ? -3.507 -10.069 -4.165 1.00 92.00 85 THR A C 1
ATOM 685 O O . THR A 1 85 ? -4.267 -10.446 -3.274 1.00 92.00 85 THR A O 1
ATOM 688 N N . GLY A 1 86 ? -3.703 -8.919 -4.812 1.00 92.38 86 GLY A N 1
ATOM 689 C CA . GLY A 1 86 ? -4.726 -7.958 -4.413 1.00 92.38 86 GLY A CA 1
ATOM 690 C C . GLY A 1 86 ? -4.421 -7.305 -3.060 1.00 92.38 86 GLY A C 1
ATOM 691 O O . GLY A 1 86 ? -3.261 -7.172 -2.663 1.00 92.38 86 GLY A O 1
ATOM 692 N N . LEU A 1 87 ? -5.469 -6.855 -2.358 1.00 92.44 87 LEU A N 1
ATOM 693 C CA . LEU A 1 87 ? -5.341 -6.168 -1.068 1.00 92.44 87 LEU A CA 1
ATOM 694 C C . LEU A 1 87 ? -5.025 -7.136 0.078 1.00 92.44 87 LEU A C 1
ATOM 696 O O . LEU A 1 87 ? -5.827 -8.009 0.407 1.00 92.44 87 LEU A O 1
ATOM 700 N N . VAL A 1 88 ? -3.922 -6.883 0.778 1.00 93.69 88 VAL A N 1
ATOM 701 C CA . VAL A 1 88 ? -3.506 -7.615 1.978 1.00 93.69 88 VAL A CA 1
ATOM 702 C C . VAL A 1 88 ? -3.207 -6.669 3.142 1.00 93.69 88 VAL A C 1
ATOM 704 O O . VAL A 1 88 ? -2.877 -5.492 2.967 1.00 93.69 88 VAL A O 1
ATOM 707 N N . SER A 1 89 ? -3.327 -7.180 4.367 1.00 93.12 89 SER A N 1
ATOM 708 C CA . SER A 1 89 ? -2.980 -6.458 5.591 1.00 93.12 89 SER A CA 1
ATOM 709 C C . SER A 1 89 ? -2.437 -7.401 6.665 1.00 93.12 89 SER A C 1
ATOM 711 O O . SER A 1 89 ? -2.674 -8.607 6.651 1.00 93.12 89 SER A O 1
ATOM 713 N N . GLY A 1 90 ? -1.691 -6.833 7.610 1.00 92.69 90 GLY A N 1
ATOM 714 C CA . GLY A 1 90 ? -0.990 -7.565 8.663 1.00 92.69 90 GLY A CA 1
ATOM 715 C C . GLY A 1 90 ? 0.494 -7.756 8.349 1.00 92.69 90 GLY A C 1
ATOM 716 O O . GLY A 1 90 ? 0.877 -8.120 7.244 1.00 92.69 90 GLY A O 1
ATOM 717 N N . ASN A 1 91 ? 1.345 -7.519 9.350 1.00 94.88 91 ASN A N 1
ATOM 718 C CA . ASN A 1 91 ? 2.799 -7.426 9.168 1.00 94.88 91 ASN A CA 1
ATOM 719 C C . ASN A 1 91 ? 3.421 -8.669 8.520 1.00 94.88 91 ASN A C 1
ATOM 721 O O . ASN A 1 91 ? 4.255 -8.541 7.631 1.00 94.88 91 ASN A O 1
ATOM 725 N N . ARG A 1 92 ? 3.017 -9.865 8.962 1.00 96.25 92 ARG A N 1
ATOM 726 C CA . ARG A 1 92 ? 3.541 -11.129 8.433 1.00 96.25 92 ARG A CA 1
ATOM 727 C C . ARG A 1 92 ? 3.104 -11.361 6.988 1.00 96.25 92 ARG A C 1
ATOM 729 O O . ARG A 1 92 ? 3.956 -11.590 6.142 1.00 96.25 92 ARG A O 1
ATOM 736 N N . VAL A 1 93 ? 1.803 -11.242 6.722 1.00 95.94 93 VAL A N 1
ATOM 737 C CA . VAL A 1 93 ? 1.223 -11.451 5.386 1.00 95.94 93 VAL A CA 1
ATOM 738 C C . VAL A 1 93 ? 1.836 -10.481 4.380 1.00 95.94 93 VAL A C 1
ATOM 740 O O . VAL A 1 93 ? 2.182 -10.878 3.275 1.00 95.94 93 VAL A O 1
ATOM 743 N N . VAL A 1 94 ? 2.039 -9.223 4.776 1.00 98.00 94 VAL A N 1
ATOM 744 C CA . VAL A 1 94 ? 2.677 -8.209 3.928 1.00 98.00 94 VAL A CA 1
ATOM 745 C C . VAL A 1 94 ? 4.132 -8.549 3.616 1.00 98.00 94 VAL A C 1
ATOM 747 O O . VAL A 1 94 ? 4.532 -8.429 2.465 1.00 98.00 94 VAL A O 1
ATOM 750 N N . LEU A 1 95 ? 4.919 -9.004 4.594 1.00 98.19 95 LEU A N 1
ATOM 751 C CA . LEU A 1 95 ? 6.300 -9.429 4.334 1.00 98.19 95 LEU A CA 1
ATOM 752 C C . LEU A 1 95 ? 6.363 -10.669 3.441 1.00 98.19 95 LEU A C 1
ATOM 754 O O . LEU A 1 95 ? 7.187 -10.709 2.538 1.00 98.19 95 LEU A O 1
ATOM 758 N N . GLU A 1 96 ? 5.492 -11.655 3.663 1.00 98.38 96 GLU A N 1
ATOM 759 C CA . GLU A 1 96 ? 5.399 -12.849 2.813 1.00 98.38 96 GLU A CA 1
ATOM 760 C C . GLU A 1 96 ? 4.998 -12.472 1.377 1.00 98.38 96 GLU A C 1
ATOM 762 O O . GLU A 1 96 ? 5.596 -12.963 0.425 1.00 98.38 96 GLU A O 1
ATOM 767 N N . THR A 1 97 ? 4.056 -11.536 1.222 1.00 97.94 97 THR A N 1
ATOM 768 C CA . THR A 1 97 ? 3.630 -11.008 -0.084 1.00 97.94 97 THR A CA 1
ATOM 769 C C . THR A 1 97 ? 4.780 -10.297 -0.794 1.00 97.94 97 THR A C 1
ATOM 771 O O . THR A 1 97 ? 5.079 -10.611 -1.939 1.00 97.94 97 THR A O 1
ATOM 774 N N . LEU A 1 98 ? 5.469 -9.376 -0.112 1.00 98.00 98 LEU A N 1
ATOM 775 C CA . LEU A 1 98 ? 6.596 -8.631 -0.686 1.00 98.00 98 LEU A CA 1
ATOM 776 C C . LEU A 1 98 ? 7.826 -9.507 -0.953 1.00 98.00 98 LEU A C 1
ATOM 778 O O . LEU A 1 98 ? 8.634 -9.155 -1.799 1.00 98.00 98 LEU A O 1
ATOM 782 N N . ALA A 1 99 ? 7.981 -10.631 -0.253 1.00 97.69 99 ALA A N 1
ATOM 783 C CA . ALA A 1 99 ? 9.048 -11.591 -0.528 1.00 97.69 99 ALA A CA 1
ATOM 784 C C . ALA A 1 99 ? 8.749 -12.481 -1.747 1.00 97.69 99 ALA A C 1
ATOM 786 O O . ALA A 1 99 ? 9.677 -13.004 -2.357 1.00 97.69 99 ALA A O 1
ATOM 787 N N . ALA A 1 100 ? 7.471 -12.689 -2.074 1.00 97.38 100 ALA A N 1
ATOM 788 C CA . ALA A 1 100 ? 7.037 -13.534 -3.186 1.00 97.38 100 ALA A CA 1
ATOM 789 C C . ALA A 1 100 ? 6.713 -12.751 -4.471 1.00 97.38 100 ALA A C 1
ATOM 791 O O . ALA A 1 100 ? 6.598 -13.363 -5.534 1.00 97.38 100 ALA A O 1
ATOM 792 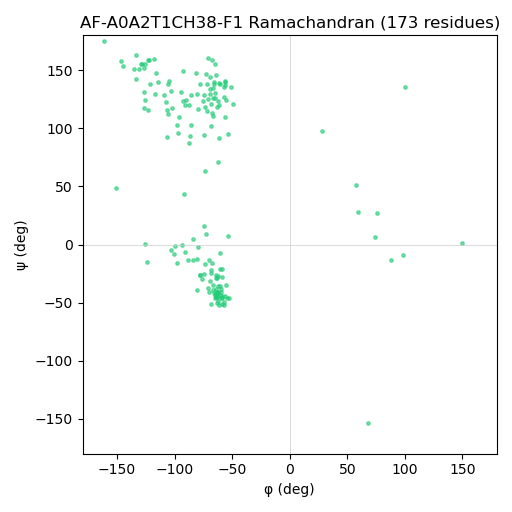N N . VAL A 1 101 ? 6.535 -11.429 -4.375 1.00 97.31 101 VAL A N 1
ATOM 793 C CA . VAL A 1 101 ? 6.102 -10.581 -5.492 1.00 97.31 101 VAL A CA 1
ATOM 794 C C . VAL A 1 101 ? 7.151 -10.537 -6.602 1.00 97.31 101 VAL A C 1
ATOM 796 O O . VAL A 1 101 ? 8.347 -10.414 -6.342 1.00 97.31 101 VAL A O 1
ATOM 799 N N . ASN A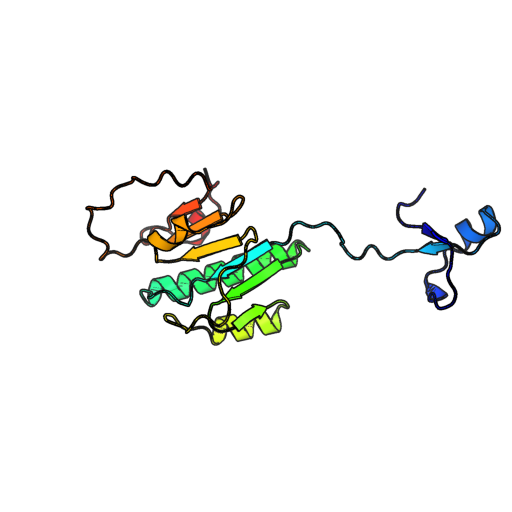 1 102 ? 6.697 -10.608 -7.852 1.00 96.50 102 ASN A N 1
ATOM 800 C CA . ASN A 1 102 ? 7.545 -10.461 -9.035 1.00 96.50 102 ASN A CA 1
ATOM 801 C C . ASN A 1 102 ? 7.008 -9.363 -9.961 1.00 96.50 102 ASN A C 1
ATOM 803 O O . ASN A 1 102 ? 5.821 -9.046 -9.951 1.00 96.50 102 ASN A O 1
ATOM 807 N N . ALA A 1 103 ? 7.881 -8.776 -10.778 1.00 96.19 103 ALA A N 1
ATOM 808 C CA . ALA A 1 103 ? 7.458 -7.878 -11.849 1.00 96.19 103 ALA A CA 1
ATOM 809 C C . ALA A 1 103 ? 6.802 -8.666 -12.998 1.00 96.19 103 ALA A C 1
ATOM 811 O O . ALA A 1 103 ? 7.223 -9.779 -13.314 1.00 96.19 103 ALA A O 1
ATOM 812 N N . GLY A 1 104 ? 5.813 -8.066 -13.662 1.00 93.75 104 GLY A N 1
ATOM 813 C CA . GLY A 1 104 ? 5.040 -8.698 -14.733 1.00 93.75 104 GLY A CA 1
ATOM 814 C C . GLY A 1 104 ? 3.992 -9.710 -14.253 1.00 93.75 104 GLY A C 1
ATOM 815 O O . GLY A 1 104 ? 3.672 -10.639 -14.991 1.00 93.75 104 GLY A O 1
ATOM 816 N N . GLU A 1 105 ? 3.472 -9.565 -13.033 1.00 92.12 105 GLU A N 1
ATOM 817 C CA . GLU A 1 105 ? 2.381 -10.398 -12.515 1.00 92.12 105 GLU A CA 1
ATOM 818 C C . GLU A 1 105 ? 1.074 -10.213 -13.300 1.00 92.12 105 GLU A C 1
ATOM 820 O O . GLU A 1 105 ? 0.716 -9.111 -13.723 1.00 92.12 105 GLU A O 1
ATOM 825 N N . GLU A 1 106 ? 0.297 -11.288 -13.434 1.00 86.75 106 GLU A N 1
ATOM 826 C CA . GLU A 1 106 ? -1.075 -11.181 -13.924 1.00 86.75 106 GLU A CA 1
ATOM 827 C C . GLU A 1 106 ? -1.955 -10.513 -12.859 1.00 86.75 106 GLU A C 1
ATOM 829 O O . GLU A 1 106 ? -2.025 -10.956 -11.712 1.00 86.75 106 GLU A O 1
ATOM 834 N N . ALA A 1 107 ? -2.633 -9.428 -13.235 1.00 80.38 107 ALA A N 1
ATOM 835 C CA . ALA A 1 107 ? -3.495 -8.697 -12.316 1.00 80.38 107 ALA A CA 1
ATOM 836 C C . ALA A 1 107 ? -4.774 -9.485 -12.010 1.00 80.38 107 ALA A C 1
ATOM 838 O O . ALA A 1 107 ? -5.626 -9.666 -12.880 1.00 80.38 107 ALA A O 1
ATOM 839 N N . ILE A 1 108 ? -4.926 -9.895 -10.750 1.00 73.06 108 ILE A N 1
ATOM 840 C CA . ILE A 1 108 ? -6.113 -10.606 -10.254 1.00 73.06 108 ILE A CA 1
ATOM 841 C C . ILE A 1 108 ? -7.281 -9.637 -10.014 1.00 73.06 108 ILE A C 1
ATOM 843 O O . ILE A 1 108 ? -8.442 -10.036 -10.096 1.00 73.06 108 ILE A O 1
ATOM 847 N N . ASP A 1 109 ? -6.993 -8.359 -9.747 1.00 63.78 109 ASP A N 1
ATOM 848 C CA . ASP A 1 109 ? -8.001 -7.355 -9.401 1.00 63.78 109 ASP A CA 1
ATOM 849 C C . ASP A 1 109 ? -7.923 -6.107 -10.294 1.00 63.78 109 ASP A C 1
ATOM 851 O O . ASP A 1 109 ? -6.862 -5.510 -10.509 1.00 63.78 109 ASP A O 1
ATOM 855 N N . SER A 1 110 ? -9.076 -5.691 -10.818 1.00 56.78 110 SER A N 1
ATOM 856 C CA . SER A 1 110 ? -9.202 -4.536 -11.699 1.00 56.78 110 SER A CA 1
ATOM 857 C C . SER A 1 110 ? -9.357 -3.248 -10.883 1.00 56.78 110 SER A C 1
ATOM 859 O O . SER A 1 110 ? -10.439 -2.955 -10.380 1.00 56.78 110 SER A O 1
ATOM 861 N N . ARG A 1 111 ? -8.260 -2.481 -10.796 1.00 53.91 111 ARG A N 1
ATOM 862 C CA . ARG A 1 111 ? -8.130 -1.057 -10.401 1.00 53.91 111 ARG A CA 1
ATOM 863 C C . ARG A 1 111 ? -9.203 -0.538 -9.427 1.00 53.91 111 ARG A C 1
ATOM 865 O O . ARG A 1 111 ? -10.278 -0.086 -9.828 1.00 53.91 111 ARG A O 1
ATOM 872 N N . SER A 1 112 ? -8.861 -0.512 -8.137 1.00 54.81 112 SER A N 1
ATOM 873 C CA . SER A 1 112 ? -9.712 0.072 -7.093 1.00 54.81 112 SER A CA 1
ATOM 874 C C . SER A 1 112 ? -9.956 1.573 -7.334 1.00 54.81 112 SER A C 1
ATOM 876 O O . SER A 1 112 ? -9.029 2.308 -7.664 1.00 54.81 112 SER A O 1
ATOM 878 N N . LYS A 1 113 ? -11.186 2.060 -7.108 1.00 68.88 113 LYS A N 1
ATOM 879 C CA . LYS A 1 113 ? -11.532 3.503 -7.125 1.00 68.88 113 LYS A CA 1
ATOM 880 C C . LYS A 1 113 ? -11.036 4.258 -5.877 1.00 68.88 113 LYS A C 1
ATOM 882 O O . LYS A 1 113 ? -11.560 5.322 -5.551 1.00 68.88 113 LYS A O 1
ATOM 887 N N . LEU A 1 114 ? -10.117 3.663 -5.122 1.00 80.62 114 LEU A N 1
ATOM 888 C CA . LEU A 1 114 ? -9.661 4.164 -3.833 1.00 80.62 114 LEU A CA 1
ATOM 889 C C . LEU A 1 114 ? -8.430 5.048 -4.024 1.00 80.62 114 LEU A C 1
ATOM 891 O O . LEU A 1 114 ? -7.620 4.819 -4.915 1.00 80.62 114 LEU A O 1
ATOM 895 N N . SER A 1 115 ? -8.277 6.037 -3.147 1.00 87.56 115 SER A N 1
ATOM 896 C CA . SER A 1 115 ? -7.057 6.838 -3.065 1.00 87.56 115 SER A CA 1
ATOM 897 C C . SER A 1 115 ? -5.885 5.942 -2.664 1.00 87.56 115 SER A C 1
ATOM 899 O O . SER A 1 115 ? -5.877 5.395 -1.562 1.00 87.56 115 SER A O 1
ATOM 901 N N . ILE A 1 116 ? -4.881 5.833 -3.530 1.00 92.31 116 ILE A N 1
ATOM 902 C CA . ILE A 1 116 ? -3.713 4.970 -3.319 1.00 92.31 116 ILE A CA 1
ATOM 903 C C . ILE A 1 116 ? -2.408 5.766 -3.360 1.00 92.31 116 ILE A C 1
ATOM 905 O O . ILE A 1 116 ? -2.341 6.848 -3.939 1.00 92.31 116 ILE A O 1
ATOM 909 N N . ILE A 1 117 ? -1.357 5.212 -2.760 1.00 94.88 117 ILE A N 1
ATOM 910 C CA . ILE A 1 117 ? 0.032 5.596 -3.013 1.00 94.88 117 ILE A CA 1
ATOM 911 C C . ILE A 1 117 ? 0.591 4.586 -4.013 1.00 94.88 117 ILE A C 1
ATOM 913 O O . ILE A 1 117 ? 0.875 3.447 -3.650 1.00 94.88 117 ILE A O 1
ATOM 917 N N . TRP A 1 118 ? 0.685 5.001 -5.272 1.00 95.12 118 TRP A N 1
ATOM 918 C CA . TRP A 1 118 ? 1.041 4.154 -6.405 1.00 95.12 118 TRP A CA 1
ATOM 919 C C . TRP A 1 118 ? 2.548 4.156 -6.662 1.00 95.12 118 TRP A C 1
ATOM 921 O O . TRP A 1 118 ? 3.122 5.210 -6.921 1.00 95.12 118 TRP A O 1
ATOM 931 N N . LEU A 1 119 ? 3.187 2.991 -6.592 1.00 96.69 119 LEU A N 1
ATOM 932 C CA . LEU A 1 119 ? 4.613 2.797 -6.854 1.00 96.69 119 LEU A CA 1
ATOM 933 C C . LEU A 1 119 ? 4.763 2.114 -8.216 1.00 96.69 119 LEU A C 1
ATOM 935 O O . LEU A 1 119 ? 4.359 0.961 -8.358 1.00 96.69 119 LEU A O 1
ATOM 939 N N . THR A 1 120 ? 5.313 2.807 -9.214 1.00 94.94 120 THR A N 1
ATOM 940 C CA . THR A 1 120 ? 5.329 2.313 -10.603 1.00 94.94 120 THR A CA 1
ATOM 941 C C . THR A 1 120 ? 6.593 2.701 -11.372 1.00 94.94 120 THR A C 1
ATOM 943 O O . THR A 1 120 ? 7.213 3.725 -11.081 1.00 94.94 120 THR A O 1
ATOM 946 N N . GLN A 1 121 ? 6.950 1.901 -12.383 1.00 92.62 121 GLN A N 1
ATOM 947 C CA . GLN A 1 121 ? 7.879 2.282 -13.458 1.00 92.62 121 GLN A CA 1
ATOM 948 C C . GLN A 1 121 ? 7.156 2.679 -14.760 1.00 92.62 121 GLN A C 1
ATOM 950 O O . GLN A 1 121 ? 7.772 3.153 -15.713 1.00 92.62 121 GLN A O 1
ATOM 955 N N . ASN A 1 122 ? 5.837 2.482 -14.815 1.00 90.44 122 ASN A N 1
ATOM 956 C CA . ASN A 1 122 ? 4.990 2.731 -15.970 1.00 90.44 122 ASN A CA 1
ATOM 957 C C . ASN A 1 122 ? 4.310 4.104 -15.848 1.00 90.44 122 ASN A C 1
ATOM 959 O O . ASN A 1 122 ? 3.245 4.230 -15.239 1.00 90.44 122 ASN A O 1
ATOM 963 N N . SER A 1 123 ? 4.892 5.130 -16.471 1.00 88.25 123 SER A N 1
ATOM 964 C CA . SER A 1 123 ? 4.359 6.503 -16.47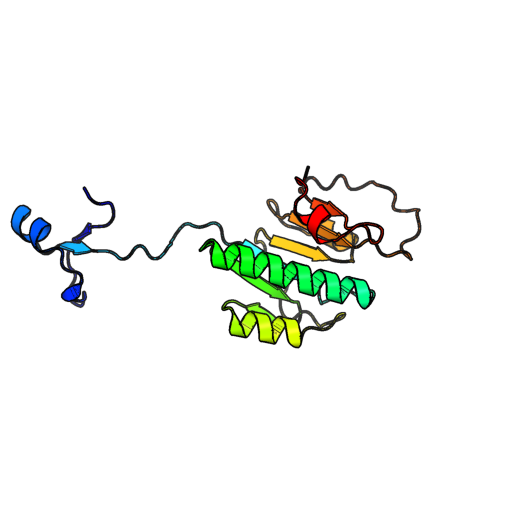6 1.00 88.25 123 SER A CA 1
ATOM 965 C C . SER A 1 123 ? 2.916 6.592 -16.993 1.00 88.25 123 SER A C 1
ATOM 967 O O . SER A 1 123 ? 2.118 7.367 -16.466 1.00 88.25 123 SER A O 1
ATOM 969 N N . ALA A 1 124 ? 2.532 5.759 -17.966 1.00 85.88 124 ALA A N 1
ATOM 970 C CA . ALA A 1 124 ? 1.185 5.774 -18.532 1.00 85.88 124 ALA A CA 1
ATOM 971 C C . ALA A 1 124 ? 0.107 5.397 -17.496 1.00 85.88 124 ALA A C 1
ATOM 973 O O . ALA A 1 124 ? -1.024 5.889 -17.571 1.00 85.88 124 ALA A O 1
ATOM 974 N N . SER A 1 125 ? 0.455 4.582 -16.491 1.00 87.00 125 SER A N 1
ATOM 975 C CA . SER A 1 125 ? -0.467 4.174 -15.420 1.00 87.00 125 SER A CA 1
ATOM 976 C C . SER A 1 125 ? -0.930 5.350 -14.547 1.00 87.00 125 SER A C 1
ATOM 978 O O . SER A 1 125 ? -2.052 5.330 -14.036 1.00 87.00 125 SER A O 1
ATOM 980 N N . LEU A 1 126 ? -0.130 6.421 -14.453 1.00 87.94 126 LEU A N 1
ATOM 981 C CA . LEU A 1 126 ? -0.421 7.602 -13.634 1.00 87.94 126 LEU A CA 1
ATOM 982 C C . LEU A 1 126 ? -1.684 8.345 -14.088 1.00 87.94 126 LEU A C 1
ATOM 984 O O . LEU A 1 126 ? -2.383 8.940 -13.271 1.00 87.94 126 LEU A O 1
ATOM 988 N N . SER A 1 127 ? -2.010 8.273 -15.381 1.00 84.12 127 SER A N 1
ATOM 989 C CA . SER A 1 127 ? -3.230 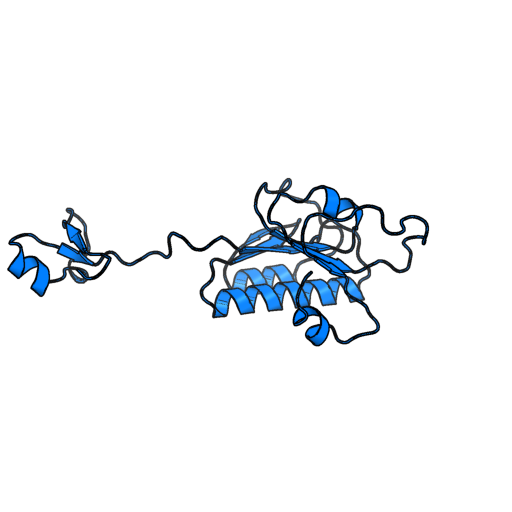8.864 -15.952 1.00 84.12 127 SER A CA 1
ATOM 990 C C . SER A 1 127 ? -4.523 8.184 -15.481 1.0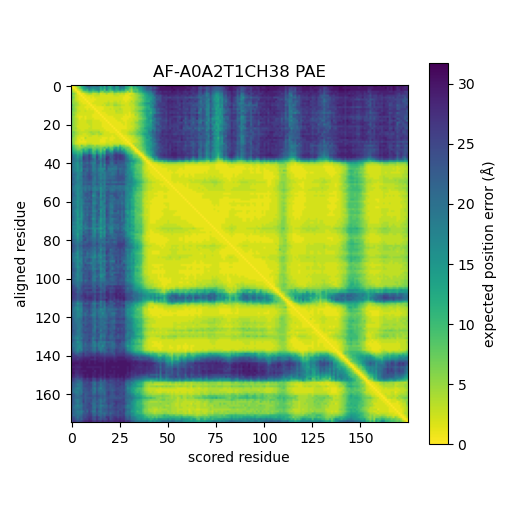0 84.12 127 SER A C 1
ATOM 992 O O . SER A 1 127 ? -5.608 8.739 -15.634 1.00 84.12 127 SER A O 1
ATOM 994 N N . THR A 1 128 ? -4.417 6.985 -14.901 1.00 84.00 128 THR A N 1
ATOM 995 C CA . THR A 1 128 ? -5.566 6.161 -14.499 1.00 84.00 128 THR A CA 1
ATOM 996 C C . THR A 1 128 ? -5.890 6.249 -13.008 1.00 84.00 128 THR A C 1
ATOM 998 O O . THR A 1 128 ? -6.847 5.623 -12.549 1.00 84.00 128 THR A O 1
ATOM 1001 N N . LEU A 1 129 ? -5.106 7.015 -12.245 1.00 87.25 129 LEU A N 1
ATOM 1002 C CA . LEU A 1 129 ? -5.254 7.138 -10.800 1.00 87.25 129 LEU A CA 1
ATOM 1003 C C . LEU A 1 129 ? -6.502 7.946 -10.426 1.00 87.25 129 LEU A C 1
ATOM 1005 O O . LEU A 1 129 ? -6.798 8.988 -11.010 1.00 87.25 129 LEU A O 1
ATOM 1009 N N . SER A 1 130 ? -7.223 7.483 -9.405 1.00 86.81 130 SER A N 1
ATOM 1010 C CA . SER A 1 130 ? -8.349 8.224 -8.836 1.00 86.81 130 SER A CA 1
ATOM 1011 C C . SER A 1 130 ? -7.896 9.498 -8.122 1.00 86.81 130 SER A C 1
ATOM 1013 O O . SER A 1 130 ? -6.764 9.609 -7.649 1.00 86.81 130 SER A O 1
ATOM 1015 N N . GLN A 1 131 ? -8.821 10.445 -7.964 1.00 84.75 131 GLN A N 1
ATOM 1016 C CA . GLN A 1 131 ? -8.575 11.667 -7.204 1.00 84.75 131 GLN A CA 1
ATOM 1017 C C . GLN A 1 131 ? -8.122 11.362 -5.765 1.00 84.75 131 GLN A C 1
ATOM 1019 O O . GLN A 1 131 ? -8.634 10.447 -5.120 1.00 84.75 131 GLN A O 1
ATOM 1024 N N . GLY A 1 132 ? -7.158 12.139 -5.266 1.00 86.00 132 GLY A N 1
ATOM 1025 C CA . GLY A 1 132 ? -6.573 11.964 -3.932 1.00 86.00 132 GLY A CA 1
ATOM 1026 C C . GLY A 1 132 ? -5.390 10.995 -3.883 1.00 86.00 132 GLY A C 1
ATOM 1027 O O . GLY A 1 132 ? -4.639 11.022 -2.907 1.00 86.00 132 GLY A O 1
ATOM 1028 N N . SER A 1 133 ? -5.178 10.208 -4.943 1.00 90.69 133 SER A N 1
ATOM 1029 C CA . SER A 1 133 ? -4.014 9.337 -5.055 1.00 90.69 133 SER A CA 1
ATOM 1030 C C . SER A 1 133 ? -2.713 10.132 -5.126 1.00 90.69 133 SER A C 1
ATOM 1032 O O . SER A 1 133 ? -2.671 11.292 -5.538 1.00 90.69 133 SER A O 1
ATOM 1034 N N . ARG A 1 134 ? -1.636 9.472 -4.720 1.00 92.88 134 ARG A N 1
ATOM 1035 C CA . ARG A 1 134 ? -0.258 9.944 -4.827 1.00 92.88 134 ARG A CA 1
ATOM 1036 C C . ARG A 1 134 ? 0.537 8.922 -5.609 1.00 92.88 134 ARG A C 1
ATOM 1038 O O . ARG A 1 134 ? 0.153 7.754 -5.656 1.00 92.88 134 ARG A O 1
ATOM 1045 N N . TRP A 1 135 ? 1.653 9.333 -6.183 1.00 93.19 135 TRP A N 1
ATOM 1046 C CA . TRP A 1 135 ? 2.489 8.423 -6.953 1.00 93.19 135 TRP A CA 1
ATOM 1047 C C . TRP A 1 135 ? 3.969 8.583 -6.628 1.00 93.19 135 TRP A C 1
ATOM 1049 O O . TRP A 1 135 ? 4.428 9.655 -6.233 1.00 93.19 135 TRP A O 1
ATOM 1059 N N . VAL A 1 136 ? 4.704 7.488 -6.787 1.00 94.81 136 VAL A N 1
ATOM 1060 C CA . VAL A 1 136 ? 6.161 7.434 -6.792 1.00 94.81 136 VAL A CA 1
ATOM 1061 C C . VAL A 1 136 ? 6.568 6.735 -8.083 1.00 94.81 136 VAL A C 1
ATOM 1063 O O . VAL A 1 136 ? 6.182 5.587 -8.317 1.00 94.81 136 VAL A O 1
ATOM 1066 N N . LEU A 1 137 ? 7.293 7.450 -8.938 1.00 93.88 137 LEU A N 1
ATOM 1067 C CA . LEU A 1 137 ? 7.677 6.991 -10.267 1.00 93.88 137 LEU A CA 1
ATOM 1068 C C . LEU A 1 137 ? 9.173 6.701 -10.302 1.00 93.88 137 LEU A C 1
ATOM 1070 O O . LEU A 1 137 ? 9.981 7.566 -9.970 1.00 93.88 137 LEU A O 1
ATOM 1074 N N . TRP A 1 138 ? 9.531 5.517 -10.779 1.00 93.56 138 TRP A N 1
ATOM 1075 C CA . TRP A 1 138 ? 10.889 5.207 -11.206 1.00 93.56 138 TRP A CA 1
ATOM 1076 C C . TRP A 1 138 ? 10.968 5.395 -12.724 1.00 93.56 138 TRP A C 1
ATOM 1078 O O . TRP A 1 138 ? 10.355 4.632 -13.464 1.00 93.56 138 TRP A O 1
ATOM 1088 N N . PRO A 1 139 ? 11.656 6.416 -13.244 1.00 86.88 139 PRO A N 1
ATOM 1089 C CA . PRO A 1 139 ? 11.760 6.605 -14.681 1.00 86.88 139 PRO A CA 1
ATOM 1090 C C . PRO A 1 139 ? 12.621 5.490 -15.290 1.00 86.88 139 PRO A C 1
ATOM 1092 O O . PRO A 1 139 ? 13.696 5.161 -14.788 1.00 86.88 139 PRO A O 1
ATOM 1095 N N . SER A 1 140 ? 12.158 4.889 -16.386 1.00 79.06 140 SER A N 1
ATOM 1096 C CA . SER A 1 140 ? 12.963 3.916 -17.128 1.00 79.06 140 SER A CA 1
ATOM 1097 C C . SER A 1 140 ? 13.951 4.639 -18.044 1.00 79.06 140 SER A C 1
ATOM 1099 O O . SER A 1 140 ? 13.555 5.486 -18.841 1.00 79.06 140 SER A O 1
ATOM 1101 N N . ALA A 1 141 ? 15.234 4.271 -17.987 1.00 69.81 141 ALA A N 1
ATOM 1102 C CA . ALA A 1 141 ? 16.285 4.864 -18.826 1.00 69.81 141 ALA A CA 1
ATOM 1103 C C . ALA A 1 141 ? 16.049 4.682 -20.342 1.00 69.81 141 ALA A C 1
ATOM 1105 O O . ALA A 1 141 ? 16.606 5.418 -21.154 1.00 69.81 141 ALA A O 1
ATOM 1106 N N . THR A 1 142 ? 15.235 3.695 -20.731 1.00 61.78 142 THR A N 1
ATOM 1107 C CA . THR A 1 142 ? 14.893 3.395 -22.130 1.00 61.78 142 THR A CA 1
ATOM 1108 C C . THR A 1 142 ? 13.647 4.128 -22.624 1.00 61.78 142 THR A C 1
ATOM 1110 O O . THR A 1 142 ? 13.346 4.063 -23.820 1.00 61.78 142 THR A O 1
ATOM 1113 N N . ALA A 1 143 ? 12.932 4.843 -21.749 1.00 58.03 143 ALA A N 1
ATOM 1114 C CA . ALA A 1 143 ? 11.835 5.707 -22.155 1.00 58.03 143 ALA A CA 1
ATOM 1115 C C . ALA A 1 143 ? 12.425 6.887 -22.941 1.00 58.03 143 ALA A C 1
ATOM 1117 O O . ALA A 1 143 ? 13.047 7.791 -22.382 1.00 58.03 143 ALA A O 1
ATOM 1118 N N . LYS A 1 144 ? 12.309 6.831 -24.274 1.00 48.97 144 LYS A N 1
ATOM 1119 C CA . LYS A 1 144 ? 12.802 7.878 -25.172 1.00 48.97 144 LYS A CA 1
ATOM 1120 C C . LYS A 1 144 ? 12.288 9.245 -24.716 1.00 48.97 144 LYS A C 1
ATOM 1122 O O . LYS A 1 144 ? 11.106 9.426 -24.449 1.00 48.97 144 LYS A O 1
ATOM 1127 N N . THR A 1 145 ? 13.205 10.204 -24.722 1.00 43.88 145 THR A N 1
ATOM 1128 C CA . THR A 1 145 ? 13.103 11.631 -24.371 1.00 43.88 145 THR A CA 1
ATOM 1129 C C . THR A 1 145 ? 12.000 12.434 -25.103 1.00 43.88 145 THR A C 1
ATOM 1131 O O . THR A 1 145 ? 11.926 13.649 -24.932 1.00 43.88 145 THR A O 1
ATOM 1134 N N . ASP A 1 146 ? 11.116 11.792 -25.872 1.00 41.19 146 ASP A N 1
ATOM 1135 C CA . ASP A 1 146 ? 10.019 12.432 -26.612 1.00 41.19 146 ASP A CA 1
ATOM 1136 C C . ASP A 1 146 ? 8.716 12.562 -25.796 1.00 41.19 146 ASP A C 1
ATOM 1138 O O . ASP A 1 146 ? 7.861 13.370 -26.148 1.00 41.19 146 ASP A O 1
ATOM 1142 N N . GLU A 1 147 ? 8.587 11.886 -24.647 1.00 46.62 147 GLU A N 1
ATOM 1143 C CA . GLU A 1 147 ? 7.515 12.132 -23.661 1.00 46.62 147 GLU A CA 1
ATOM 1144 C C . GLU A 1 147 ? 7.945 13.146 -22.588 1.00 46.62 147 GLU A C 1
ATOM 1146 O O . GLU A 1 147 ? 7.720 12.976 -21.388 1.00 46.62 147 GLU A O 1
ATOM 1151 N N . LYS A 1 148 ? 8.596 14.239 -22.999 1.00 39.62 148 LYS A N 1
ATOM 1152 C CA . LYS A 1 148 ? 8.780 15.384 -22.104 1.00 39.62 148 LYS A CA 1
ATOM 1153 C C . LYS A 1 148 ? 7.408 15.860 -21.608 1.00 39.62 148 LYS A C 1
ATOM 1155 O O . LYS A 1 148 ? 6.682 16.516 -22.344 1.00 39.62 148 LYS A O 1
ATOM 1160 N N . ILE A 1 149 ? 7.129 15.638 -20.324 1.00 43.38 149 ILE A N 1
ATOM 1161 C CA . ILE A 1 149 ? 6.591 16.688 -19.446 1.00 43.38 149 ILE A CA 1
ATOM 1162 C C . ILE A 1 149 ? 5.264 17.290 -19.968 1.00 43.38 149 ILE A C 1
ATOM 1164 O O . ILE A 1 149 ? 5.137 18.505 -20.104 1.00 43.38 149 ILE A O 1
ATOM 1168 N N . LEU A 1 150 ? 4.267 16.463 -20.304 1.00 42.78 150 LEU A N 1
ATOM 1169 C CA . LEU A 1 150 ? 2.954 16.970 -20.753 1.00 42.78 150 LEU A CA 1
ATOM 1170 C C . LEU A 1 150 ? 1.745 16.453 -19.985 1.00 42.78 150 LEU A C 1
ATOM 1172 O O . LEU A 1 150 ? 0.635 16.917 -20.234 1.00 42.78 150 LEU A O 1
ATOM 1176 N N . VAL A 1 151 ? 1.938 15.611 -18.976 1.00 47.34 151 VAL A N 1
ATOM 1177 C CA . VAL A 1 151 ? 0.907 15.444 -17.957 1.00 47.34 151 VAL A CA 1
ATOM 1178 C C . VAL A 1 151 ? 1.430 16.142 -16.717 1.00 47.34 151 VAL A C 1
ATOM 1180 O O . VAL A 1 151 ? 2.174 15.575 -15.925 1.00 47.34 151 VAL A O 1
ATOM 1183 N N . LYS A 1 152 ? 1.067 17.421 -16.559 1.00 48.94 152 LYS A N 1
ATOM 1184 C CA . LYS A 1 152 ? 0.900 17.969 -15.211 1.00 48.94 152 LYS A CA 1
ATOM 1185 C C . LYS A 1 152 ? -0.062 17.008 -14.526 1.00 48.94 152 LYS A C 1
ATOM 1187 O O . LYS A 1 152 ? -1.264 17.062 -14.763 1.00 48.94 152 LYS A O 1
ATOM 1192 N N . HIS A 1 153 ? 0.476 16.045 -13.794 1.00 58.81 153 HIS A N 1
ATOM 1193 C CA . HIS A 1 153 ? -0.347 15.205 -12.961 1.00 58.81 153 HIS A CA 1
ATOM 1194 C C . HIS A 1 153 ? -0.882 16.148 -11.885 1.00 58.81 153 HIS A C 1
ATOM 1196 O O . HIS A 1 153 ? -0.120 16.633 -11.057 1.00 58.81 153 HIS A O 1
ATOM 1202 N N . ASP A 1 154 ? -2.185 16.436 -11.916 1.00 70.00 154 ASP A N 1
ATOM 1203 C CA . ASP A 1 154 ? -2.866 17.208 -10.861 1.00 70.00 154 ASP A CA 1
ATOM 1204 C C . ASP A 1 154 ? -2.778 16.505 -9.489 1.00 70.00 154 ASP A C 1
ATOM 1206 O O . ASP A 1 154 ? -3.183 17.046 -8.460 1.00 70.00 154 ASP A O 1
ATOM 1210 N N . LEU A 1 155 ? -2.257 15.275 -9.477 1.00 82.44 155 LEU A N 1
ATOM 1211 C CA . LEU A 1 155 ? -1.984 14.479 -8.299 1.00 82.44 155 LEU A CA 1
ATOM 1212 C C . LEU A 1 155 ? -0.527 14.656 -7.848 1.00 82.44 155 LEU A C 1
ATOM 1214 O O . LEU A 1 155 ? 0.384 14.476 -8.662 1.00 82.44 155 LEU A O 1
ATOM 1218 N N . PRO A 1 156 ? -0.294 14.918 -6.552 1.00 88.50 156 PRO A N 1
ATOM 1219 C CA . PRO A 1 156 ? 1.048 15.087 -6.015 1.00 88.50 156 PRO A CA 1
ATOM 1220 C C . PRO A 1 156 ? 1.829 13.772 -6.090 1.00 88.50 156 PRO A C 1
ATOM 1222 O O . PRO A 1 156 ? 1.330 12.715 -5.686 1.00 88.50 156 PRO A O 1
ATOM 1225 N N . GLY A 1 157 ? 3.080 13.838 -6.539 1.00 89.50 157 GLY A N 1
ATOM 1226 C CA . GLY A 1 157 ? 3.948 12.667 -6.567 1.00 89.50 157 GLY A CA 1
ATOM 1227 C C . GLY A 1 157 ? 5.436 12.966 -6.670 1.00 89.50 157 GLY A C 1
ATOM 1228 O O . GLY A 1 157 ? 5.865 14.117 -6.733 1.00 89.50 157 GLY A O 1
ATOM 1229 N N . LEU A 1 158 ? 6.219 11.897 -6.589 1.00 91.31 158 LEU A N 1
ATOM 1230 C CA . LEU A 1 158 ? 7.669 11.929 -6.456 1.00 91.31 158 LEU A CA 1
ATOM 1231 C C . LEU A 1 158 ? 8.314 11.099 -7.564 1.00 91.31 158 LEU A C 1
ATOM 1233 O O . LEU A 1 158 ? 8.050 9.907 -7.686 1.00 91.31 158 LEU A O 1
ATOM 1237 N N . GLU A 1 159 ? 9.206 11.707 -8.334 1.00 91.56 159 GLU A N 1
ATOM 1238 C CA . GLU A 1 159 ? 10.068 10.975 -9.261 1.00 91.56 159 GLU A CA 1
ATOM 1239 C C . GLU A 1 159 ? 11.368 10.582 -8.549 1.00 91.56 159 GLU A C 1
ATOM 1241 O O . GLU A 1 159 ? 12.068 11.433 -7.993 1.00 91.56 159 GLU A O 1
ATOM 1246 N N . ILE A 1 160 ? 11.679 9.287 -8.543 1.00 91.38 160 ILE A N 1
ATOM 1247 C CA . ILE A 1 160 ? 12.884 8.745 -7.923 1.00 91.38 160 ILE A CA 1
ATOM 1248 C C . ILE A 1 160 ? 14.034 8.821 -8.906 1.00 91.38 160 ILE A C 1
ATOM 1250 O O . ILE A 1 160 ? 13.968 8.326 -10.026 1.00 91.38 160 ILE A O 1
ATOM 1254 N N . ARG A 1 161 ? 15.140 9.387 -8.442 1.00 88.00 161 ARG A N 1
ATOM 1255 C CA . ARG A 1 161 ? 16.380 9.445 -9.195 1.00 88.00 161 ARG A CA 1
ATOM 1256 C C . ARG A 1 161 ? 17.355 8.399 -8.674 1.00 88.00 161 ARG A C 1
ATOM 1258 O O . ARG A 1 161 ? 17.583 8.289 -7.464 1.00 88.00 161 ARG A O 1
ATOM 1265 N N . SER A 1 162 ? 17.949 7.637 -9.585 1.00 83.06 162 SER A N 1
ATOM 1266 C CA . SER A 1 162 ? 18.942 6.605 -9.256 1.00 83.06 162 SER A CA 1
ATOM 1267 C C . SER A 1 162 ? 20.298 7.199 -8.848 1.00 83.06 162 SER A C 1
ATOM 1269 O O . SER A 1 162 ? 21.080 6.533 -8.184 1.00 83.06 162 SER A O 1
ATOM 1271 N N . ASP A 1 163 ? 20.551 8.479 -9.156 1.00 85.81 163 ASP A N 1
ATOM 1272 C CA . ASP A 1 163 ? 21.767 9.221 -8.784 1.00 85.81 163 ASP A CA 1
ATOM 1273 C C . ASP A 1 163 ? 21.776 9.738 -7.331 1.00 85.81 163 ASP A C 1
ATOM 1275 O O . ASP A 1 163 ? 22.750 10.358 -6.897 1.00 85.81 163 ASP A O 1
ATOM 1279 N N . ARG A 1 164 ? 20.699 9.514 -6.566 1.00 87.06 164 ARG A N 1
ATOM 1280 C CA . ARG A 1 164 ? 20.538 10.010 -5.192 1.00 87.06 164 ARG A CA 1
ATOM 1281 C C . ARG A 1 164 ? 20.092 8.901 -4.232 1.00 87.06 164 ARG A C 1
ATOM 1283 O O . ARG A 1 164 ? 19.353 8.003 -4.641 1.00 87.06 164 ARG A O 1
ATOM 1290 N N . PRO A 1 165 ? 20.451 8.989 -2.936 1.00 88.62 165 PRO A N 1
ATOM 1291 C CA . PRO A 1 165 ? 19.951 8.066 -1.918 1.00 88.62 165 PRO A CA 1
ATOM 1292 C C . PRO A 1 165 ? 18.420 8.050 -1.878 1.00 88.62 165 PRO A C 1
ATOM 1294 O O . PRO A 1 165 ? 17.778 9.102 -1.962 1.00 88.62 165 PRO A O 1
ATOM 1297 N N . LEU A 1 166 ? 17.830 6.862 -1.770 1.00 88.19 166 LEU A N 1
ATOM 1298 C CA . LEU A 1 166 ? 16.378 6.674 -1.811 1.00 88.19 166 LEU A CA 1
ATOM 1299 C C . LEU A 1 166 ? 15.700 7.300 -0.584 1.00 88.19 166 LEU A C 1
ATOM 1301 O O . LEU A 1 166 ? 14.661 7.945 -0.692 1.00 88.19 166 LEU A O 1
ATOM 1305 N N . GLU A 1 167 ? 16.330 7.174 0.579 1.00 88.12 167 GLU A N 1
ATOM 1306 C CA . GLU A 1 167 ? 15.808 7.606 1.874 1.00 88.12 167 GLU A CA 1
ATOM 1307 C C . GLU A 1 167 ? 15.635 9.125 1.934 1.00 88.12 167 GLU A C 1
ATOM 1309 O O . GLU A 1 167 ? 14.616 9.617 2.415 1.00 88.12 167 GLU A O 1
ATOM 1314 N N . LEU A 1 168 ? 16.612 9.873 1.408 1.00 89.81 168 LEU A N 1
ATOM 1315 C CA . LEU A 1 168 ? 16.561 11.336 1.359 1.00 89.81 168 LEU A CA 1
ATOM 1316 C C . LEU A 1 168 ? 15.456 11.831 0.424 1.00 89.81 168 LEU A C 1
ATOM 1318 O O . LEU A 1 168 ? 14.825 12.849 0.698 1.00 89.81 168 LEU A O 1
ATOM 1322 N N . GLN A 1 169 ? 15.207 11.105 -0.667 1.00 90.50 169 GLN A N 1
ATOM 1323 C CA . GLN A 1 169 ? 14.153 11.447 -1.618 1.00 90.50 169 GLN A CA 1
ATOM 1324 C C . GLN A 1 169 ? 12.762 11.209 -1.022 1.00 90.50 169 GLN A C 1
ATOM 1326 O O . GLN A 1 169 ? 11.893 12.061 -1.169 1.00 90.50 169 GLN A O 1
ATOM 1331 N N . LEU A 1 170 ? 12.561 10.117 -0.276 1.00 88.31 170 LEU A N 1
ATOM 1332 C CA . LEU A 1 170 ? 11.280 9.819 0.385 1.00 88.31 170 LEU A CA 1
ATOM 1333 C C . LEU A 1 170 ? 10.932 10.779 1.533 1.00 88.31 170 LEU A C 1
ATOM 1335 O O . LEU A 1 170 ? 9.767 10.887 1.911 1.00 88.31 170 LEU A O 1
ATOM 1339 N N . GLN A 1 171 ? 11.928 11.455 2.110 1.00 87.12 171 GLN A N 1
ATOM 1340 C CA . GLN A 1 171 ? 11.726 12.475 3.144 1.00 87.12 171 GLN A CA 1
ATOM 1341 C C . GLN A 1 171 ? 11.398 13.856 2.565 1.00 87.12 171 GLN A C 1
ATOM 1343 O O . GLN A 1 171 ? 10.991 14.747 3.314 1.00 87.12 171 GLN A O 1
ATOM 1348 N N . ALA A 1 172 ? 11.590 14.053 1.259 1.00 83.38 172 ALA A N 1
ATOM 1349 C CA . ALA A 1 172 ? 11.297 15.318 0.611 1.00 83.38 172 ALA A CA 1
ATOM 1350 C C . ALA A 1 172 ? 9.783 15.566 0.557 1.00 83.38 172 ALA A C 1
ATOM 1352 O O . ALA A 1 172 ? 8.980 14.653 0.357 1.00 83.38 172 ALA A O 1
ATOM 1353 N N . SER A 1 173 ? 9.391 16.829 0.715 1.00 74.62 173 SER A N 1
ATOM 1354 C CA . SER A 1 173 ? 7.999 17.228 0.535 1.00 74.62 173 SER A CA 1
ATOM 1355 C C . SER A 1 173 ? 7.577 17.017 -0.914 1.00 74.62 173 SER A C 1
ATOM 1357 O O . SER A 1 173 ? 8.245 17.477 -1.839 1.00 74.62 173 SER A O 1
ATOM 1359 N N . VAL A 1 174 ? 6.440 16.353 -1.089 1.00 75.12 174 VAL A N 1
ATOM 1360 C CA . VAL A 1 174 ? 5.804 16.179 -2.392 1.00 75.12 174 VAL A CA 1
ATOM 1361 C C . VAL A 1 174 ? 5.055 17.468 -2.732 1.00 75.12 174 VAL A C 1
ATOM 1363 O O . VAL A 1 174 ? 4.151 17.854 -1.985 1.00 75.12 174 VAL A O 1
ATOM 1366 N N . SER A 1 175 ? 5.474 18.143 -3.804 1.00 57.72 175 SER A N 1
ATOM 1367 C CA . SER A 1 175 ? 4.827 19.340 -4.367 1.00 57.72 175 SER A CA 1
ATOM 1368 C C . SER A 1 175 ? 3.587 19.013 -5.187 1.00 57.72 175 SER A C 1
ATOM 1370 O O . SER A 1 175 ? 3.600 17.957 -5.858 1.00 57.72 175 SER A O 1
#

Radius of gyration: 21.88 Å; Cα contacts (8 Å, |Δi|>4): 263; chains: 1; bounding box: 51×33×66 Å